Protein AF-A0A7L0JT50-F1 (afdb_monomer)

Secondary structure (DSSP, 8-state):
-------BBTTT-SB--GGGEEEETTEEEETTT-B-TTT--B--TTSEEEETTEEEEGGG--

Structure (mmCIF, N/CA/C/O backbone):
data_AF-A0A7L0JT50-F1
#
_entry.id   AF-A0A7L0JT50-F1
#
loop_
_atom_site.group_PDB
_atom_site.id
_atom_site.type_symbol
_atom_site.label_atom_id
_atom_site.label_alt_id
_atom_site.label_comp_id
_atom_site.label_asym_id
_atom_site.label_entity_id
_atom_site.label_seq_id
_atom_site.pdbx_PDB_ins_code
_atom_site.Cartn_x
_atom_site.Cartn_y
_atom_site.Cartn_z
_atom_site.occupancy
_atom_site.B_iso_or_equiv
_atom_site.auth_seq_id
_atom_site.auth_comp_id
_atom_site.auth_asym_id
_atom_site.auth_atom_id
_atom_site.pdbx_PDB_model_num
ATOM 1 N N . LEU A 1 1 ? -10.944 21.490 14.014 1.00 41.16 1 LEU A N 1
ATOM 2 C CA . LEU A 1 1 ? -9.955 20.420 14.275 1.00 41.16 1 LEU A CA 1
ATOM 3 C C . LEU A 1 1 ? -10.374 19.189 13.477 1.00 41.16 1 LEU A C 1
ATOM 5 O O . LEU A 1 1 ? -11.164 18.400 13.971 1.00 41.16 1 LEU A O 1
ATOM 9 N N . GLN A 1 2 ? -9.959 19.065 12.215 1.00 39.47 2 GLN A N 1
ATOM 10 C CA . GLN A 1 2 ? -10.233 17.856 11.428 1.00 39.47 2 GLN A CA 1
ATOM 11 C C . GLN A 1 2 ? -9.019 16.937 11.533 1.00 39.47 2 GLN A C 1
ATOM 13 O O . GLN A 1 2 ? -8.146 16.931 10.673 1.00 39.47 2 GLN A O 1
ATOM 18 N N . PHE A 1 3 ? -8.957 16.176 12.624 1.00 45.53 3 PHE A N 1
ATOM 19 C CA . PHE A 1 3 ? -8.114 14.988 12.683 1.00 45.53 3 PHE A CA 1
ATOM 20 C C . PHE A 1 3 ? -8.869 13.869 11.970 1.00 45.53 3 PHE A C 1
ATOM 22 O O . PHE A 1 3 ? -9.460 12.998 12.597 1.00 45.53 3 PHE A O 1
ATOM 29 N N . GLN A 1 4 ? -8.901 13.909 10.639 1.00 50.78 4 GLN A N 1
ATOM 30 C CA . GLN A 1 4 ? -9.129 12.681 9.888 1.00 50.78 4 GLN A CA 1
ATOM 31 C C . GLN A 1 4 ? -7.783 11.965 9.811 1.00 50.78 4 GLN A C 1
ATOM 33 O O . GLN A 1 4 ? -7.116 11.928 8.779 1.00 50.78 4 GLN A O 1
ATOM 38 N N . GLU A 1 5 ? -7.363 11.405 10.946 1.00 59.16 5 GLU A N 1
ATOM 39 C CA . GLU A 1 5 ? -6.468 10.256 10.940 1.00 59.16 5 GLU A CA 1
ATOM 40 C C . GLU A 1 5 ? -7.261 9.155 10.244 1.00 59.16 5 GLU A C 1
ATOM 42 O O . GLU A 1 5 ? -8.051 8.464 10.877 1.00 59.16 5 GLU A O 1
ATOM 47 N N . ASN A 1 6 ? -7.203 9.114 8.910 1.00 63.34 6 ASN A N 1
ATOM 48 C CA . ASN A 1 6 ? -8.072 8.266 8.112 1.00 63.34 6 ASN A CA 1
ATOM 49 C C . ASN A 1 6 ? -7.737 6.806 8.412 1.00 63.34 6 ASN A C 1
ATOM 51 O O . ASN A 1 6 ? -6.923 6.204 7.722 1.00 63.34 6 ASN A O 1
ATOM 55 N N . GLU A 1 7 ? -8.369 6.228 9.430 1.00 82.12 7 GLU A N 1
ATOM 56 C CA . GLU A 1 7 ? -8.231 4.831 9.834 1.00 82.12 7 GLU A CA 1
ATOM 57 C C . GLU A 1 7 ? -8.840 3.883 8.799 1.00 82.12 7 GLU A C 1
ATOM 59 O O . GLU A 1 7 ? -9.175 2.757 9.129 1.00 82.12 7 GLU A O 1
ATOM 64 N N . THR A 1 8 ? -9.045 4.328 7.567 1.00 90.75 8 THR A N 1
ATOM 65 C CA . THR A 1 8 ? -9.727 3.601 6.510 1.00 90.75 8 THR A CA 1
ATOM 66 C C . THR A 1 8 ? -8.703 3.168 5.479 1.00 90.75 8 THR A C 1
ATOM 68 O O . THR A 1 8 ? -7.839 3.944 5.076 1.00 90.75 8 THR A O 1
ATOM 71 N N . CYS A 1 9 ? -8.798 1.920 5.043 1.00 91.62 9 CYS A N 1
ATOM 72 C CA . CYS A 1 9 ? -7.919 1.370 4.036 1.00 91.62 9 CYS A CA 1
ATOM 73 C C . CYS A 1 9 ? -8.209 2.026 2.694 1.00 91.62 9 CYS A C 1
ATOM 75 O O . CYS A 1 9 ? -9.337 1.955 2.215 1.00 91.62 9 CYS A O 1
ATOM 77 N N . THR A 1 10 ? -7.196 2.576 2.034 1.00 88.62 10 THR A N 1
ATOM 78 C CA . THR A 1 10 ? -7.364 3.156 0.695 1.00 88.62 10 THR A CA 1
ATOM 79 C C . THR A 1 10 ? -7.810 2.116 -0.340 1.00 88.62 10 THR A C 1
ATOM 81 O O . THR A 1 10 ? -8.517 2.455 -1.280 1.00 88.62 10 THR A O 1
ATOM 84 N N . HIS A 1 11 ? -7.442 0.842 -0.163 1.00 88.50 11 HIS A N 1
ATOM 85 C CA . HIS A 1 11 ? -7.767 -0.226 -1.111 1.00 88.50 11 HIS A CA 1
ATOM 86 C C . HIS A 1 11 ? -9.196 -0.771 -0.953 1.00 88.50 11 HIS A C 1
ATOM 88 O O . HIS A 1 11 ? -9.909 -0.902 -1.940 1.00 88.50 11 HIS A O 1
ATOM 94 N N . CYS A 1 12 ? -9.616 -1.151 0.260 1.00 91.50 12 CYS A N 1
ATOM 95 C CA . CYS A 1 12 ? -10.934 -1.770 0.488 1.00 91.50 12 CYS A CA 1
ATOM 96 C C . CYS A 1 12 ? -11.968 -0.827 1.119 1.00 91.50 12 CYS A C 1
ATOM 98 O O . CYS A 1 12 ? -13.111 -1.226 1.311 1.00 91.50 12 CYS A O 1
ATOM 100 N N . GLN A 1 13 ? -11.572 0.400 1.467 1.00 90.62 13 GLN A N 1
ATOM 101 C CA . GLN A 1 13 ? -12.411 1.403 2.129 1.00 90.62 13 GLN A CA 1
ATOM 102 C C . GLN A 1 13 ? -13.008 0.960 3.479 1.00 90.62 13 GLN A 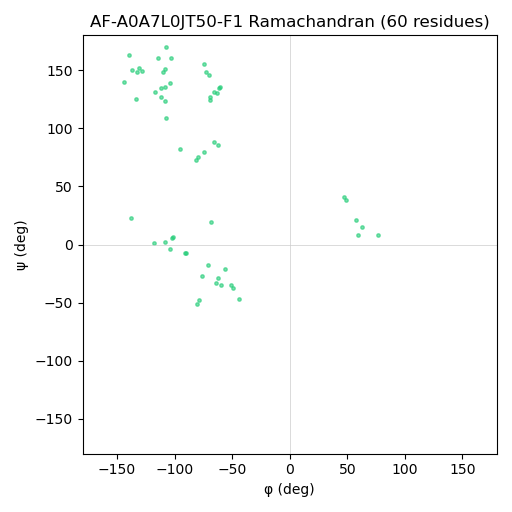C 1
ATOM 104 O O . GLN A 1 13 ? -13.973 1.546 3.961 1.00 90.62 13 GLN A O 1
ATOM 109 N N . GLN A 1 14 ? -12.408 -0.042 4.132 1.00 91.38 14 GLN A N 1
ATOM 110 C CA . GLN A 1 14 ? -12.799 -0.505 5.468 1.00 91.38 14 GLN A CA 1
ATOM 111 C C . GLN A 1 14 ? -11.836 -0.021 6.552 1.00 91.38 14 GLN A C 1
ATOM 113 O O . GLN A 1 14 ? -10.686 0.316 6.271 1.00 91.38 14 GLN A O 1
ATOM 118 N N . ARG A 1 15 ? -12.280 -0.035 7.814 1.00 92.12 15 ARG A N 1
ATOM 119 C CA . ARG A 1 15 ? -11.454 0.368 8.958 1.00 92.12 15 ARG A CA 1
ATOM 120 C C . ARG A 1 15 ? -10.217 -0.529 9.112 1.00 92.12 15 ARG A C 1
ATOM 122 O O . ARG A 1 15 ? -10.301 -1.753 9.057 1.00 92.12 15 ARG A O 1
ATOM 129 N N . VAL A 1 16 ? -9.073 0.098 9.342 1.00 92.38 16 VAL A N 1
ATOM 130 C CA . VAL A 1 16 ? -7.746 -0.472 9.549 1.00 92.38 16 VAL A CA 1
ATOM 131 C C . VAL A 1 16 ? -7.388 -0.330 11.018 1.00 92.38 16 VAL A C 1
ATOM 133 O O . VAL A 1 16 ? -7.083 0.761 11.517 1.00 92.38 16 VAL A O 1
ATOM 136 N N . TYR A 1 17 ? -7.387 -1.464 11.703 1.00 90.31 17 TYR A N 1
ATOM 137 C CA . TYR A 1 17 ? -6.959 -1.543 13.089 1.00 90.31 17 TYR A CA 1
ATOM 138 C C . TYR A 1 17 ? -5.433 -1.399 13.202 1.00 90.31 17 TYR A C 1
ATOM 140 O O . TYR A 1 17 ? -4.713 -1.849 12.307 1.00 90.31 17 TYR A O 1
ATOM 148 N N . PRO A 1 18 ? -4.911 -0.829 14.305 1.00 87.25 18 PRO A N 1
ATOM 149 C CA . PRO A 1 18 ? -3.475 -0.588 14.488 1.00 87.25 18 PRO A CA 1
ATOM 150 C C . PRO A 1 18 ? -2.581 -1.814 14.245 1.00 87.25 18 PRO A C 1
ATOM 152 O O . PRO A 1 18 ? -1.497 -1.686 13.688 1.00 87.25 18 PRO A O 1
ATOM 155 N N . MET A 1 19 ? -3.051 -3.014 14.598 1.00 89.19 19 MET A N 1
ATOM 156 C CA . MET A 1 19 ? -2.300 -4.269 14.451 1.00 89.19 19 MET A CA 1
ATOM 157 C C . MET A 1 19 ? -1.994 -4.633 12.985 1.00 89.19 19 MET A C 1
ATOM 159 O O . MET A 1 19 ? -0.941 -5.205 12.672 1.00 89.19 19 MET A O 1
ATOM 163 N N . GLU A 1 20 ? -2.897 -4.275 12.073 1.00 89.19 20 GLU A N 1
ATOM 164 C CA . GLU A 1 20 ? -2.800 -4.558 10.638 1.00 89.19 20 GLU A CA 1
ATOM 165 C C . GLU A 1 20 ? -2.498 -3.310 9.808 1.00 89.19 20 GLU A C 1
ATOM 167 O O . GLU A 1 20 ? -2.410 -3.399 8.583 1.00 89.19 20 GLU A O 1
ATOM 172 N N . ARG A 1 21 ? -2.326 -2.156 10.461 1.00 89.81 21 ARG A N 1
ATOM 173 C CA . ARG A 1 21 ?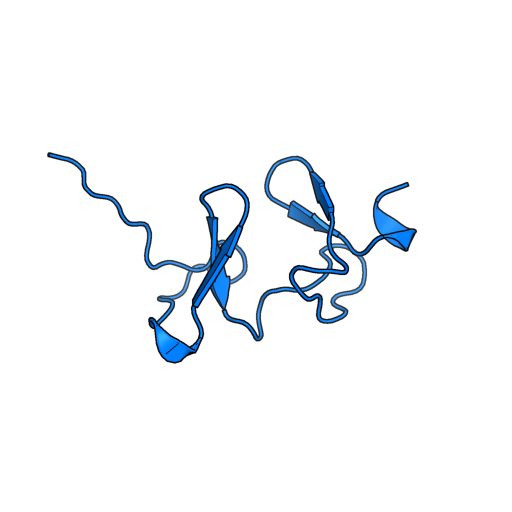 -2.101 -0.874 9.805 1.00 89.81 21 ARG A CA 1
ATOM 174 C C . ARG A 1 21 ? -0.730 -0.822 9.148 1.00 89.81 21 ARG A C 1
ATOM 176 O O . ARG A 1 21 ? 0.301 -0.990 9.794 1.00 89.81 21 ARG A O 1
ATOM 183 N N . LEU A 1 22 ? -0.742 -0.529 7.857 1.00 90.38 22 LEU A N 1
ATOM 184 C CA . LEU A 1 22 ? 0.392 -0.061 7.078 1.00 90.38 22 LEU A CA 1
ATOM 185 C C . LEU A 1 22 ? 0.130 1.383 6.678 1.00 90.38 22 LEU A C 1
ATOM 187 O O . LEU A 1 22 ? -0.912 1.681 6.098 1.00 90.38 22 LEU A O 1
ATOM 191 N N . VAL A 1 23 ? 1.085 2.260 6.973 1.00 88.31 23 VAL A N 1
ATOM 192 C CA . VAL A 1 23 ? 1.042 3.661 6.553 1.00 88.31 23 VAL A CA 1
ATOM 193 C C . VAL A 1 23 ? 2.079 3.863 5.461 1.00 88.31 23 VAL A C 1
ATOM 195 O O . VAL A 1 23 ? 3.257 3.573 5.664 1.00 88.31 23 VAL A O 1
ATOM 198 N N . THR A 1 24 ? 1.647 4.354 4.306 1.00 84.56 24 THR A N 1
ATOM 199 C CA . THR A 1 24 ? 2.534 4.744 3.207 1.00 84.56 24 THR A CA 1
ATOM 200 C C . THR A 1 24 ? 1.975 5.965 2.499 1.00 84.56 24 THR A C 1
ATOM 202 O O . THR A 1 24 ? 0.767 6.057 2.351 1.00 84.56 24 THR A O 1
ATOM 205 N N . ASP A 1 25 ? 2.818 6.921 2.108 1.00 80.19 25 ASP A N 1
ATOM 206 C CA . ASP A 1 25 ? 2.404 8.126 1.367 1.00 80.19 25 ASP A CA 1
ATOM 207 C C . ASP A 1 25 ? 1.160 8.831 1.959 1.00 80.19 25 ASP A C 1
ATOM 209 O O . ASP A 1 25 ? 0.244 9.245 1.257 1.00 80.19 25 ASP A O 1
ATOM 213 N N . LYS A 1 26 ? 1.090 8.917 3.299 1.00 81.12 26 LYS A N 1
ATOM 214 C CA . LYS A 1 26 ? -0.057 9.462 4.067 1.00 81.12 26 LYS A CA 1
ATOM 215 C C . LYS A 1 26 ? -1.384 8.696 3.905 1.00 81.12 26 LYS A C 1
ATOM 217 O O . LYS A 1 26 ? -2.437 9.187 4.306 1.00 81.12 26 LYS A O 1
ATOM 222 N N . GLN A 1 27 ? -1.336 7.487 3.369 1.00 86.62 27 GLN A N 1
ATOM 223 C CA . GLN A 1 27 ? -2.454 6.573 3.186 1.00 86.62 27 GLN A CA 1
ATOM 224 C C . GLN A 1 27 ? -2.353 5.372 4.130 1.00 86.62 27 GLN A C 1
ATOM 226 O O . GLN A 1 27 ? -1.259 4.907 4.456 1.00 86.62 27 GLN A O 1
ATOM 231 N N . ASN A 1 28 ? -3.507 4.849 4.546 1.00 90.25 28 ASN A N 1
ATOM 232 C CA . ASN A 1 28 ? -3.604 3.676 5.406 1.00 90.25 28 ASN A CA 1
ATOM 233 C C . ASN A 1 28 ? -4.021 2.452 4.591 1.00 90.25 28 ASN A C 1
ATOM 235 O O . ASN A 1 28 ? -4.905 2.519 3.740 1.00 90.25 28 ASN A O 1
ATOM 239 N N . PHE A 1 29 ? -3.410 1.310 4.878 1.00 91.69 29 PHE A N 1
ATOM 240 C CA . PHE A 1 29 ? -3.719 0.026 4.262 1.00 91.69 29 PHE A CA 1
ATOM 241 C C . PHE A 1 29 ? -3.747 -1.072 5.317 1.00 91.69 29 PHE A C 1
ATOM 243 O O . PHE A 1 29 ? -2.995 -1.020 6.288 1.00 91.69 29 PHE A O 1
ATOM 250 N N . HIS A 1 30 ? -4.559 -2.108 5.112 1.00 93.25 30 HIS A N 1
ATOM 251 C CA . HIS A 1 30 ? -4.308 -3.379 5.789 1.00 93.25 30 HIS A CA 1
ATOM 252 C C . HIS A 1 30 ? -3.054 -4.029 5.201 1.00 93.25 30 HIS A C 1
ATOM 254 O O . HIS A 1 30 ? -2.836 -3.980 3.989 1.00 93.25 30 HIS A O 1
ATOM 260 N N . LYS A 1 31 ? -2.276 -4.733 6.028 1.00 90.75 31 LYS A N 1
ATOM 261 C CA . LYS A 1 31 ? -1.188 -5.627 5.578 1.00 90.75 31 LYS A CA 1
ATOM 262 C C . LYS A 1 31 ? -1.627 -6.588 4.470 1.00 90.75 31 LYS A C 1
ATOM 264 O O . LYS A 1 31 ? -0.868 -6.860 3.543 1.00 90.75 31 LYS A O 1
ATOM 269 N N . SER A 1 32 ? -2.859 -7.079 4.550 1.00 92.44 32 SER A N 1
ATOM 270 C CA . SER A 1 32 ? -3.482 -7.960 3.559 1.00 92.44 32 SER A CA 1
ATOM 271 C C . SER A 1 32 ? -3.944 -7.232 2.293 1.00 92.44 32 SER A C 1
ATOM 273 O O . SER A 1 32 ? -3.972 -7.849 1.231 1.00 92.44 32 SER A O 1
ATOM 275 N N . CYS A 1 33 ? -4.275 -5.943 2.377 1.00 93.12 33 CYS A N 1
ATOM 276 C CA . CYS A 1 33 ? -4.719 -5.112 1.253 1.00 93.12 33 CYS A CA 1
ATOM 277 C C . CYS A 1 33 ? -3.572 -4.381 0.546 1.00 93.12 33 CYS A C 1
ATOM 279 O O . CYS A 1 33 ? -3.784 -3.766 -0.497 1.00 93.12 33 CYS A O 1
ATOM 281 N N . PHE A 1 34 ? -2.357 -4.443 1.092 1.00 93.75 34 PHE A N 1
ATOM 282 C CA . PHE A 1 34 ? -1.172 -3.857 0.484 1.00 93.75 34 PHE A CA 1
ATOM 283 C C . PHE A 1 34 ? -0.711 -4.704 -0.708 1.00 93.75 34 PHE A C 1
ATOM 285 O O . PHE A 1 34 ? 0.164 -5.561 -0.590 1.00 93.75 34 PHE A O 1
ATOM 292 N N . ARG A 1 35 ? -1.376 -4.527 -1.852 1.00 94.19 35 ARG A N 1
ATOM 293 C CA . ARG A 1 35 ? -1.236 -5.362 -3.050 1.00 94.19 35 ARG A CA 1
ATOM 294 C C . ARG A 1 35 ? -1.041 -4.512 -4.294 1.00 94.19 35 ARG A C 1
ATOM 296 O O . ARG A 1 35 ? -1.521 -3.387 -4.361 1.00 94.19 35 ARG A O 1
ATOM 303 N N . CYS A 1 36 ? -0.356 -5.071 -5.286 1.00 93.75 36 CYS A N 1
ATOM 304 C CA . CYS A 1 36 ? -0.194 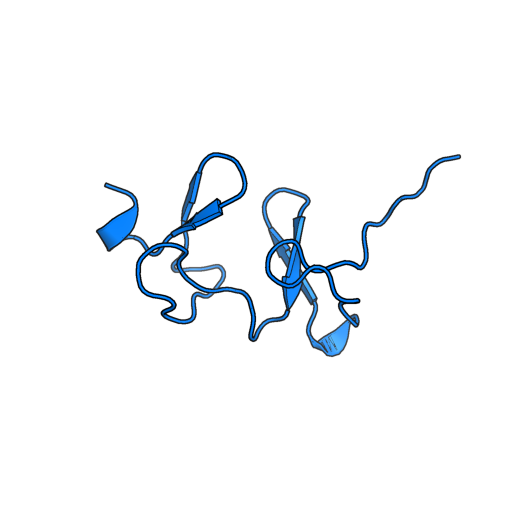-4.422 -6.580 1.00 93.75 36 CYS A CA 1
ATOM 305 C C . CYS A 1 36 ? -1.554 -4.242 -7.262 1.00 93.75 36 CYS A C 1
ATOM 307 O O . CYS A 1 36 ? -2.297 -5.208 -7.410 1.00 93.75 36 CYS A O 1
ATOM 309 N N . HIS A 1 37 ? -1.840 -3.032 -7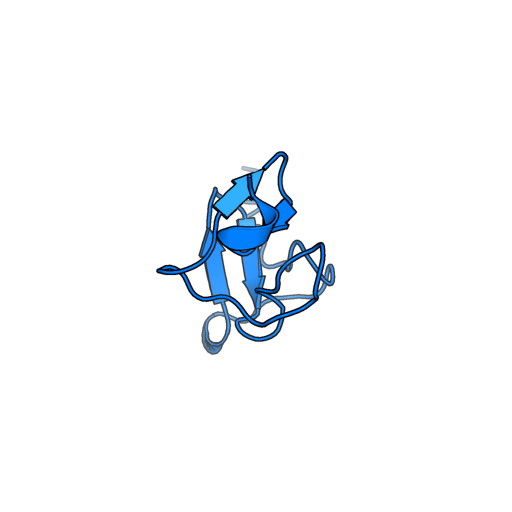.734 1.00 91.69 37 HIS A N 1
ATOM 310 C CA . HIS A 1 37 ? -3.054 -2.720 -8.480 1.00 91.69 37 HIS A CA 1
ATOM 311 C C . HIS A 1 37 ? -3.175 -3.555 -9.766 1.00 91.69 37 HIS A C 1
ATOM 313 O O . HIS A 1 37 ? -4.265 -3.985 -10.117 1.00 91.69 37 HIS A O 1
ATOM 319 N N . HIS A 1 38 ? -2.046 -3.846 -10.421 1.00 92.25 38 HIS A N 1
ATOM 320 C CA . HIS A 1 38 ? -2.011 -4.583 -11.683 1.00 92.25 38 HIS A CA 1
ATOM 321 C C . HIS A 1 38 ? -2.165 -6.107 -11.518 1.00 92.25 38 HIS A C 1
ATOM 323 O O . HIS A 1 38 ? -2.946 -6.727 -12.228 1.00 92.25 38 HIS A O 1
ATOM 329 N N . CYS A 1 39 ? -1.428 -6.735 -10.591 1.00 93.88 39 CYS A N 1
ATOM 330 C CA . CYS A 1 39 ? -1.390 -8.204 -10.467 1.00 93.88 39 CYS A CA 1
ATOM 331 C C . CYS A 1 39 ? -1.895 -8.758 -9.132 1.00 93.88 39 CYS A C 1
ATOM 333 O O . CYS A 1 39 ? -1.819 -9.962 -8.899 1.00 93.88 39 CYS A O 1
ATOM 335 N N . SER A 1 40 ? -2.339 -7.897 -8.215 1.00 92.44 40 SER A N 1
ATOM 336 C CA . SER A 1 40 ? -2.847 -8.269 -6.884 1.00 92.44 40 SER A CA 1
ATOM 337 C C . SER A 1 40 ? -1.857 -9.025 -5.978 1.00 92.44 40 SER A C 1
ATOM 339 O O . SER A 1 40 ? -2.226 -9.470 -4.882 1.00 92.44 40 SER A O 1
ATOM 341 N N . SER A 1 41 ? -0.585 -9.130 -6.381 1.00 93.06 41 SER A N 1
ATOM 342 C CA . SER A 1 41 ? 0.489 -9.681 -5.554 1.00 93.06 41 SER A CA 1
ATOM 343 C C . SER A 1 41 ? 0.652 -8.855 -4.290 1.00 93.06 41 SER A C 1
ATOM 345 O O . SER A 1 41 ? 0.666 -7.625 -4.348 1.00 93.06 41 SER A O 1
ATOM 347 N N . GLN A 1 42 ? 0.795 -9.533 -3.153 1.00 92.62 42 GLN A N 1
ATOM 348 C CA . GLN A 1 42 ? 1.044 -8.869 -1.882 1.00 92.62 42 GLN A CA 1
ATOM 349 C C . GLN A 1 42 ? 2.414 -8.197 -1.902 1.00 92.62 42 GLN A C 1
ATOM 351 O O . GLN A 1 42 ? 3.414 -8.788 -2.308 1.00 92.62 42 GLN A O 1
ATOM 356 N N . LEU A 1 43 ? 2.430 -6.937 -1.490 1.00 93.12 43 LEU A N 1
ATOM 357 C CA . LEU A 1 43 ? 3.613 -6.102 -1.437 1.00 93.12 43 LEU A CA 1
ATOM 358 C C . LEU A 1 43 ? 4.033 -5.913 0.014 1.00 93.12 43 LEU A C 1
ATOM 360 O O . LEU A 1 43 ? 3.342 -6.264 0.969 1.00 93.12 43 LEU A O 1
ATOM 364 N N . SER A 1 44 ? 5.211 -5.348 0.188 1.00 90.06 44 SER A N 1
ATOM 365 C CA . SER A 1 44 ? 5.745 -4.962 1.488 1.00 90.06 44 SER A CA 1
ATOM 366 C C . SER A 1 44 ? 6.444 -3.626 1.327 1.00 90.06 44 SER A C 1
ATOM 368 O O . SER A 1 44 ? 6.784 -3.252 0.204 1.00 90.06 44 SER A O 1
ATOM 370 N N . LEU A 1 45 ? 6.706 -2.927 2.432 1.00 85.50 45 LEU A N 1
ATOM 371 C CA . LEU A 1 45 ? 7.328 -1.598 2.407 1.00 85.50 45 LEU A CA 1
ATOM 372 C C . LEU A 1 45 ? 8.687 -1.553 1.674 1.00 85.50 45 LEU A C 1
ATOM 374 O O . LEU A 1 45 ? 9.081 -0.495 1.209 1.00 85.50 45 LEU A O 1
ATOM 378 N N . GLY A 1 46 ? 9.380 -2.688 1.514 1.00 86.88 46 GLY A N 1
ATOM 379 C CA . GLY A 1 46 ? 10.634 -2.780 0.750 1.00 86.88 46 GLY A CA 1
ATOM 380 C C . GLY A 1 46 ? 10.496 -3.113 -0.747 1.00 86.88 46 GLY A C 1
ATOM 381 O O . GLY A 1 46 ? 11.500 -3.119 -1.465 1.00 86.88 46 GLY A O 1
ATOM 382 N N . ASN A 1 47 ? 9.291 -3.434 -1.238 1.00 87.75 47 ASN A N 1
ATOM 383 C CA . ASN A 1 47 ? 9.091 -3.938 -2.605 1.00 87.75 47 ASN A CA 1
ATOM 384 C C . ASN A 1 47 ? 7.874 -3.351 -3.343 1.00 87.75 47 ASN A C 1
ATOM 386 O O . ASN A 1 47 ? 7.361 -3.969 -4.278 1.00 87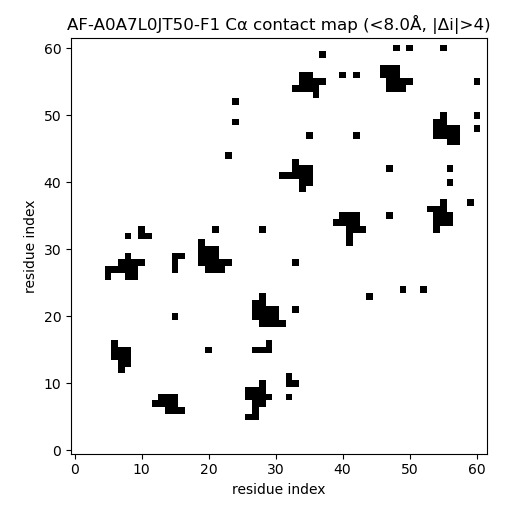.75 47 ASN A O 1
ATOM 390 N N . TYR A 1 48 ? 7.406 -2.174 -2.929 1.00 92.38 48 TYR A N 1
ATOM 391 C CA . TYR A 1 48 ? 6.328 -1.455 -3.605 1.00 92.38 48 TYR A CA 1
ATOM 392 C C . TYR A 1 48 ? 6.835 -0.147 -4.214 1.00 92.38 48 TYR A C 1
ATOM 394 O O . TYR A 1 48 ? 7.867 0.388 -3.809 1.00 92.38 48 TYR A O 1
ATOM 402 N N . ALA A 1 49 ? 6.068 0.364 -5.162 1.00 91.50 49 ALA A N 1
ATOM 403 C CA . ALA A 1 49 ? 6.146 1.724 -5.656 1.00 91.50 49 ALA A CA 1
ATOM 404 C C . ALA A 1 49 ? 4.726 2.301 -5.716 1.00 91.50 49 ALA A C 1
ATOM 406 O O . ALA A 1 49 ? 3.764 1.555 -5.904 1.00 91.50 49 ALA A O 1
ATOM 407 N N . SER A 1 50 ? 4.575 3.605 -5.505 1.00 89.06 50 SER A N 1
ATOM 408 C CA . SER A 1 50 ? 3.272 4.276 -5.500 1.00 89.06 50 SER A CA 1
ATOM 409 C C . SER A 1 50 ? 3.181 5.309 -6.617 1.00 89.06 50 SER A C 1
ATOM 411 O O . SER A 1 50 ? 4.072 6.144 -6.753 1.00 89.06 50 SER A O 1
ATOM 413 N N . LEU A 1 51 ? 2.088 5.278 -7.381 1.00 87.62 51 LEU A N 1
ATOM 414 C CA . LEU A 1 51 ? 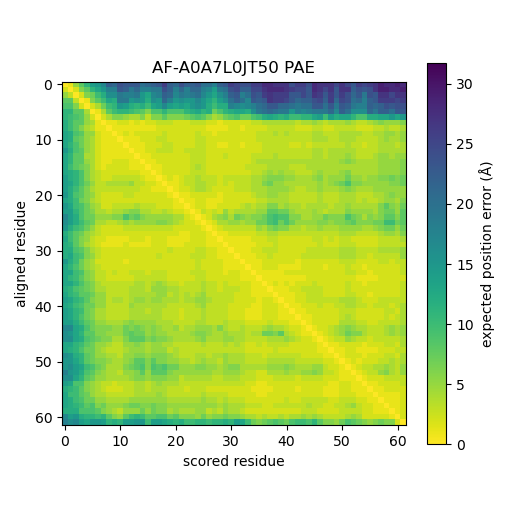1.780 6.236 -8.443 1.00 87.62 51 LEU A CA 1
ATOM 415 C C . LEU A 1 51 ? 0.323 6.687 -8.319 1.00 87.62 51 LEU A C 1
ATOM 417 O O . LEU A 1 51 ? -0.571 5.847 -8.292 1.00 87.62 51 LEU A O 1
ATOM 421 N N . HIS A 1 52 ? 0.074 7.999 -8.244 1.00 84.06 52 HIS A N 1
ATOM 422 C CA . HIS A 1 52 ? -1.280 8.577 -8.178 1.00 84.06 52 HIS A CA 1
ATOM 423 C C . HIS A 1 52 ? -2.204 7.926 -7.122 1.00 84.06 52 HIS A C 1
ATOM 425 O O . HIS A 1 52 ? -3.395 7.732 -7.350 1.00 84.06 52 HIS A O 1
ATOM 431 N N . GLY A 1 53 ? -1.658 7.566 -5.955 1.00 80.00 53 GLY A N 1
ATOM 432 C CA . GLY A 1 53 ? -2.418 6.925 -4.874 1.00 80.00 53 GLY A CA 1
ATOM 433 C C . GLY A 1 53 ? -2.725 5.438 -5.088 1.00 80.00 53 GLY A C 1
ATOM 434 O O . GLY A 1 53 ? -3.464 4.852 -4.302 1.00 80.00 53 GLY A O 1
ATOM 435 N N . GLN A 1 54 ? -2.153 4.822 -6.120 1.00 86.75 54 GLN A N 1
ATOM 436 C CA . GLN A 1 54 ? -2.177 3.383 -6.349 1.00 86.75 54 GLN A CA 1
ATOM 437 C C . GLN A 1 54 ? -0.794 2.787 -6.092 1.00 86.75 54 GLN A C 1
ATOM 439 O O . GLN A 1 54 ? 0.231 3.444 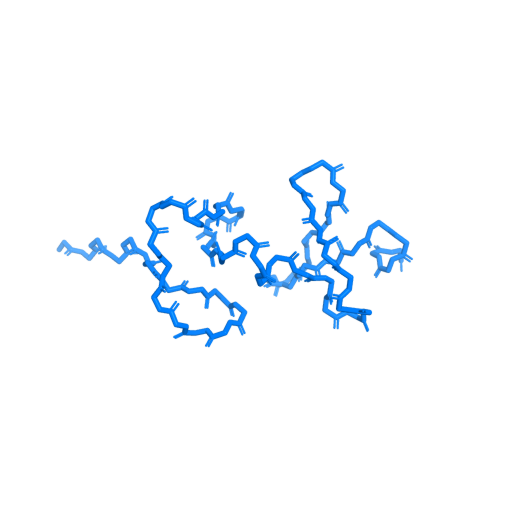-6.268 1.00 86.75 54 GLN A O 1
ATOM 444 N N . ILE A 1 55 ? -0.768 1.527 -5.675 1.00 91.56 55 ILE A N 1
ATOM 445 C CA . ILE A 1 55 ? 0.450 0.803 -5.314 1.00 91.56 55 ILE A CA 1
ATOM 446 C C . ILE A 1 55 ? 0.725 -0.308 -6.319 1.00 91.56 55 ILE A C 1
ATOM 448 O O . ILE A 1 55 ? -0.160 -1.071 -6.697 1.00 91.56 55 ILE A O 1
ATOM 452 N N . TYR A 1 56 ? 1.977 -0.402 -6.738 1.00 92.88 56 TYR A N 1
ATOM 453 C CA . TYR A 1 56 ? 2.471 -1.289 -7.778 1.00 92.88 56 TYR A CA 1
ATOM 454 C C . TYR A 1 56 ? 3.674 -2.073 -7.260 1.00 92.88 56 TYR A C 1
ATOM 456 O O . TYR A 1 56 ? 4.427 -1.595 -6.409 1.00 92.88 56 TYR A O 1
ATOM 464 N N . CYS A 1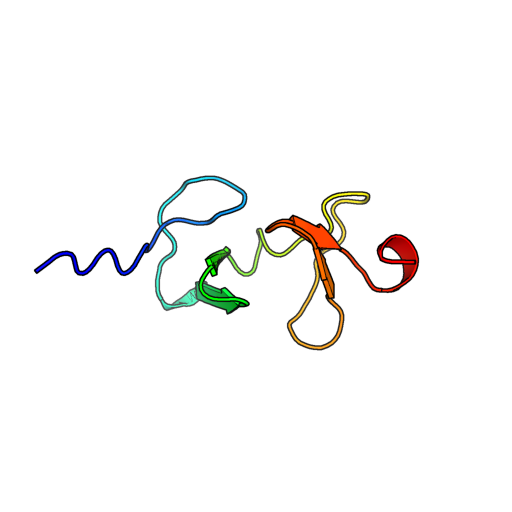 57 ? 3.874 -3.294 -7.753 1.00 94.44 57 CYS A N 1
ATOM 465 C CA . CYS A 1 57 ? 5.163 -3.956 -7.579 1.00 94.44 57 CYS A CA 1
ATOM 466 C C . CYS A 1 57 ? 6.190 -3.315 -8.519 1.00 94.44 57 CYS A C 1
ATOM 468 O O . CYS A 1 57 ? 5.828 -2.791 -9.570 1.00 94.44 57 CYS A O 1
ATOM 470 N N . LYS A 1 58 ? 7.478 -3.416 -8.171 1.00 90.50 58 LYS A N 1
ATOM 471 C CA . LYS A 1 58 ? 8.588 -2.918 -9.002 1.00 90.50 58 LYS A CA 1
ATOM 472 C C . LYS A 1 58 ? 8.465 -3.250 -10.504 1.00 90.50 58 LYS A C 1
ATOM 474 O O . LYS A 1 58 ? 8.629 -2.327 -11.290 1.00 90.50 58 LYS A O 1
ATOM 479 N N . PRO A 1 59 ? 8.143 -4.493 -10.927 1.00 91.44 59 PRO A N 1
ATOM 480 C CA . PRO A 1 59 ? 8.037 -4.810 -12.353 1.00 91.44 59 PRO A CA 1
ATOM 481 C C . PRO A 1 59 ? 6.814 -4.206 -13.063 1.00 91.44 59 PRO A C 1
ATOM 483 O O . PRO A 1 59 ? 6.821 -4.155 -14.282 1.00 91.44 59 PRO A O 1
ATOM 486 N N . HIS A 1 60 ? 5.771 -3.764 -12.348 1.00 92.56 60 HIS A N 1
ATOM 487 C CA . HIS A 1 60 ? 4.597 -3.101 -12.947 1.00 92.56 60 HIS A CA 1
ATOM 488 C C . HIS A 1 60 ? 4.611 -1.574 -12.765 1.00 92.56 60 HIS A C 1
ATOM 490 O O . HIS A 1 60 ? 3.621 -0.920 -13.071 1.00 92.56 60 HIS A O 1
ATOM 496 N N . PHE A 1 61 ? 5.692 -1.009 -12.220 1.00 88.19 61 PHE A N 1
ATOM 497 C CA . PHE A 1 61 ? 5.869 0.438 -12.038 1.00 88.19 61 PHE A CA 1
ATOM 498 C C . PHE A 1 61 ? 6.790 1.064 -13.109 1.00 88.19 61 PHE A C 1
ATOM 500 O O . PHE A 1 61 ? 7.156 2.230 -13.006 1.00 88.19 61 PHE A O 1
ATOM 507 N N . THR A 1 62 ? 7.203 0.288 -14.113 1.00 77.25 62 THR A N 1
ATOM 508 C CA . THR A 1 62 ? 8.036 0.739 -15.244 1.00 77.25 62 THR A CA 1
ATOM 509 C C . THR A 1 62 ? 7.217 1.333 -16.372 1.00 77.25 62 THR A C 1
ATOM 511 O O . THR A 1 62 ? 6.166 0.728 -16.680 1.00 77.25 62 THR A O 1
#

Nearest PDB structures (foldseek):
  2d8y-assembly1_A  TM=9.771E-01  e=3.297E-08  Homo sapiens
  2lzu-assembly1_A  TM=8.870E-01  e=8.529E-08  Homo sapiens
  3ixe-assembly1_B  TM=7.219E-01  e=3.592E-05  Homo sapiens
  2d8z-assembly1_A  TM=7.739E-01  e=1.495E-04  Homo sapiens
  2xqn-assembly1_T  TM=7.103E-01  e=1.405E-03  Homo sapiens

Organism: Chauna torquata (NCBI:txid30388)

Sequence (62 aa):
LQFQENETCTHCQQRVYPMERLVTDKQNFHKSCFRCHHCSSQLSLGNYASLHGQIYCKPHFT

Foldseek 3Di:
DPPCLVQAAPQPRHGHDPVQWDADPSGTHGQQ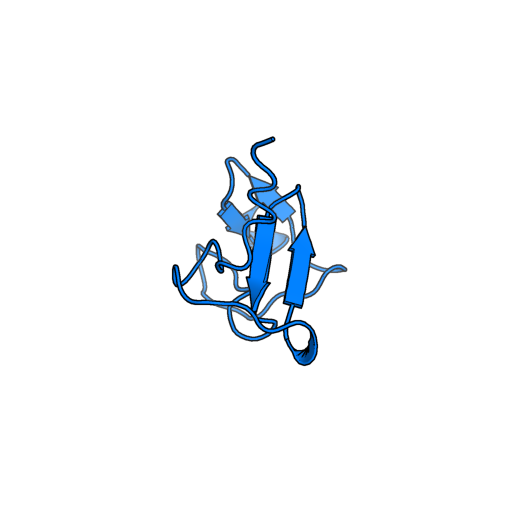RCAAPVPRHRDDPVAWDDDPNGIHGPVVVD

pLDDT: mean 85.78, std 12.61, range [39.47, 94.44]

Radius of gyration: 11.69 Å; Cα contacts (8 Å, |Δi|>4): 96; chains: 1; bounding box: 23×30×30 Å

Solvent-accessible surface area (backbone atoms only — not comparable to full-atom values): 3885 Å² total; per-residue (Å²): 136,85,81,73,75,58,49,36,12,76,76,78,70,41,80,38,54,80,94,41,51,37,79,53,97,96,40,31,26,31,62,87,58,35,32,15,74,86,76,62,48,78,46,48,96,92,51,54,44,76,56,98,93,42,40,23,36,64,89,73,67,115

InterPro domains:
  IPR001781 Zinc finger, LIM-type [PF00412] (9-61)
  IPR001781 Zinc finger, LIM-type [PS00478] (9-43)
  IPR001781 Zinc finger, LIM-type [PS50023] (7-62)
  IPR001781 Zinc finger, LIM-type [SM00132] (8-60)

Mean predicted aligned error: 5.35 Å